Protein AF-A0A7C7YYB0-F1 (afdb_monomer_lite)

pLDDT: mean 71.69, std 11.34, range [43.62, 89.25]

Foldseek 3Di:
DVVVVVVVVVVVVCVVVVNDVVVVVVCVVVVVVCVVVVVVVCVVVVNPPCCCCVPVVSVVVVVVVVCVVVVVVVVVVVVVPDD

Sequence (83 aa):
VWIALIFGVIGFLARRHGFAVAPIAVGLILGEMVETNFQNSLKMFDGEWWQILTQPLAALFLLLAFLGLFSSPIANWFSRRRS

Secondary structure (DSSP, 8-state):
-HHHHHHHHHHHHHHHTT--HHHHHHHHHHHHHHHHHHHHHHHHTTT-TTHHHHSHHHHHHHHHHHHHHHHHHHHHHHHTT--

Radius of gyration: 19.37 Å; chains: 1; bounding box: 25×53×43 Å

Structure (mmCIF, N/CA/C/O backbone):
data_AF-A0A7C7YYB0-F1
#
_entry.id   AF-A0A7C7YYB0-F1
#
loop_
_atom_site.group_PDB
_atom_site.id
_atom_site.type_symbol
_atom_site.label_atom_id
_atom_site.label_alt_id
_atom_site.label_comp_id
_atom_site.label_asym_id
_atom_site.label_entity_id
_atom_site.label_seq_id
_atom_site.pdbx_PDB_ins_code
_atom_site.Cartn_x
_atom_site.Cartn_y
_atom_site.Cartn_z
_atom_site.occupancy
_atom_site.B_iso_or_equiv
_atom_site.auth_seq_id
_atom_site.auth_comp_id
_atom_site.auth_asym_id
_atom_site.auth_atom_id
_atom_site.pdbx_PDB_model_num
ATOM 1 N N . VAL A 1 1 ? 1.522 -22.474 -22.489 1.00 80.69 1 VAL A N 1
ATOM 2 C CA . VAL A 1 1 ? 1.464 -21.557 -23.658 1.00 80.69 1 VAL A CA 1
ATOM 3 C C . VAL A 1 1 ? 0.441 -20.441 -23.456 1.00 80.69 1 VAL A C 1
ATOM 5 O O . VAL A 1 1 ? 0.830 -19.286 -23.495 1.00 80.69 1 VAL A O 1
ATOM 8 N N . TRP A 1 2 ? -0.821 -20.750 -23.136 1.00 85.62 2 TRP A N 1
ATOM 9 C CA . TRP A 1 2 ? -1.875 -19.742 -22.911 1.00 85.62 2 TRP A CA 1
ATOM 10 C C . TRP A 1 2 ? -1.574 -18.712 -21.809 1.00 85.62 2 TRP A C 1
ATOM 12 O O . TRP A 1 2 ? -1.763 -17.521 -22.024 1.00 85.62 2 TRP A O 1
ATOM 22 N N . ILE A 1 3 ? -1.011 -19.141 -20.675 1.00 85.56 3 ILE A N 1
ATOM 23 C CA . ILE A 1 3 ? -0.565 -18.240 -19.596 1.00 85.56 3 ILE A CA 1
ATOM 24 C C . ILE A 1 3 ? 0.505 -17.251 -20.079 1.00 85.56 3 ILE A C 1
ATOM 26 O O . ILE A 1 3 ? 0.374 -16.057 -19.846 1.00 85.56 3 ILE A O 1
ATOM 30 N N . ALA A 1 4 ? 1.504 -17.701 -20.842 1.00 87.44 4 ALA A N 1
ATOM 31 C CA . ALA A 1 4 ? 2.539 -16.809 -21.372 1.00 87.44 4 ALA A CA 1
ATOM 32 C C . ALA A 1 4 ? 1.959 -15.739 -22.315 1.00 87.44 4 ALA A C 1
ATOM 34 O O . ALA A 1 4 ? 2.395 -14.591 -22.295 1.00 87.44 4 ALA A O 1
ATOM 35 N N . LEU A 1 5 ? 0.938 -16.102 -23.096 1.00 88.25 5 LEU A N 1
ATOM 36 C CA . LEU A 1 5 ? 0.250 -15.190 -24.010 1.00 88.25 5 LEU A CA 1
ATOM 37 C C . LEU A 1 5 ? -0.555 -14.133 -23.232 1.00 88.25 5 LEU A C 1
ATOM 39 O O . LEU A 1 5 ? -0.446 -12.944 -23.521 1.00 88.25 5 LEU A O 1
ATOM 43 N N . ILE A 1 6 ? -1.278 -14.545 -22.186 1.00 88.75 6 ILE A N 1
ATOM 44 C CA . ILE A 1 6 ? -2.048 -13.648 -21.307 1.00 88.75 6 ILE A CA 1
ATOM 45 C C . ILE A 1 6 ? -1.125 -12.669 -20.567 1.00 88.75 6 ILE A C 1
ATOM 47 O O . ILE A 1 6 ? -1.348 -11.460 -20.619 1.00 88.75 6 ILE A O 1
ATOM 51 N N . PHE A 1 7 ? -0.053 -13.157 -19.936 1.00 84.56 7 PHE A N 1
ATOM 52 C CA . PHE A 1 7 ? 0.916 -12.295 -19.247 1.00 84.56 7 PHE A CA 1
ATOM 53 C C . PHE A 1 7 ? 1.661 -11.361 -20.216 1.00 84.56 7 PHE A C 1
ATOM 55 O O . PHE A 1 7 ? 1.948 -10.218 -19.860 1.00 84.56 7 PHE A O 1
ATOM 62 N N . GLY A 1 8 ? 1.909 -11.796 -21.457 1.00 82.50 8 GLY A N 1
ATOM 63 C CA . GLY A 1 8 ? 2.458 -10.949 -22.518 1.00 82.50 8 GLY A CA 1
ATOM 64 C C . GLY A 1 8 ? 1.531 -9.790 -22.900 1.00 82.50 8 GLY A C 1
ATOM 65 O O . GLY A 1 8 ? 1.979 -8.646 -22.989 1.00 82.50 8 GLY A O 1
ATOM 66 N N . VAL A 1 9 ? 0.228 -10.055 -23.056 1.00 84.31 9 VAL A N 1
ATOM 67 C CA . VAL A 1 9 ? -0.782 -9.019 -23.340 1.00 84.31 9 VAL A CA 1
ATOM 68 C C . VAL A 1 9 ? -0.930 -8.055 -22.162 1.00 84.31 9 VAL A C 1
ATOM 70 O O . VAL A 1 9 ? -0.942 -6.844 -22.370 1.00 84.31 9 VAL A O 1
ATOM 73 N N . ILE A 1 10 ? -0.973 -8.561 -20.927 1.00 82.25 10 ILE A N 1
ATOM 74 C CA . ILE A 1 10 ? -1.050 -7.737 -19.709 1.00 82.25 10 ILE A CA 1
ATOM 75 C C . ILE A 1 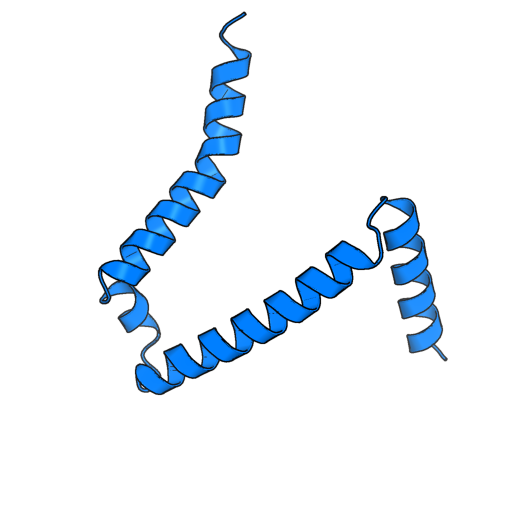10 ? 0.179 -6.825 -19.592 1.00 82.25 10 ILE A C 1
ATOM 77 O O . ILE A 1 10 ? 0.036 -5.624 -19.367 1.00 82.25 10 ILE A O 1
ATOM 81 N N . GLY A 1 11 ? 1.383 -7.363 -19.811 1.00 75.75 11 GLY A N 1
ATOM 82 C CA . GLY A 1 11 ? 2.624 -6.586 -19.794 1.00 75.75 11 GLY A CA 1
ATOM 83 C C . GLY A 1 11 ? 2.684 -5.519 -20.894 1.00 75.75 11 GLY A C 1
ATOM 84 O O . GLY A 1 11 ? 3.172 -4.411 -20.658 1.00 75.75 11 GLY A O 1
ATOM 85 N N . PHE A 1 12 ? 2.142 -5.813 -22.080 1.00 78.38 12 PHE A N 1
ATOM 86 C CA . PHE A 1 12 ? 2.015 -4.844 -23.171 1.00 78.38 12 PHE A CA 1
ATOM 87 C C . PHE A 1 12 ? 1.022 -3.720 -22.829 1.00 78.38 12 PHE A C 1
ATOM 89 O O . PHE A 1 12 ? 1.320 -2.542 -23.040 1.00 78.38 12 PHE A O 1
ATOM 96 N N . LEU A 1 13 ? -0.129 -4.063 -22.241 1.00 77.50 13 LEU A N 1
ATOM 97 C CA . LEU A 1 13 ? -1.157 -3.101 -21.838 1.00 77.50 13 LEU A CA 1
ATOM 98 C C . LEU A 1 13 ? -0.683 -2.189 -20.696 1.00 77.50 13 LEU A C 1
ATOM 100 O O . LEU A 1 13 ? -0.935 -0.982 -20.732 1.00 77.50 13 LEU A O 1
ATOM 104 N N . ALA A 1 14 ? 0.052 -2.750 -19.732 1.00 71.12 14 ALA A N 1
ATOM 105 C CA . ALA A 1 14 ? 0.676 -2.015 -18.636 1.00 71.12 14 ALA A CA 1
ATOM 106 C C . ALA A 1 14 ? 1.674 -0.971 -19.156 1.00 71.12 14 ALA A C 1
ATOM 108 O O . ALA A 1 14 ? 1.615 0.198 -18.773 1.00 71.12 14 ALA A O 1
ATOM 109 N N . ARG A 1 15 ? 2.523 -1.360 -20.118 1.00 68.31 15 ARG A N 1
ATOM 110 C CA . ARG A 1 15 ? 3.484 -0.449 -20.753 1.00 68.31 15 ARG A CA 1
ATOM 111 C C . ARG A 1 15 ? 2.788 0.646 -21.579 1.00 68.31 15 ARG A C 1
ATOM 113 O O . ARG A 1 15 ? 3.244 1.785 -21.578 1.00 68.31 15 ARG A O 1
ATOM 120 N N . ARG A 1 16 ? 1.664 0.329 -22.241 1.00 67.44 16 ARG A N 1
ATOM 121 C CA . ARG A 1 16 ? 0.841 1.277 -23.026 1.00 67.44 16 ARG A CA 1
ATOM 122 C C . ARG A 1 16 ? 0.187 2.363 -22.163 1.00 67.44 16 ARG A C 1
ATOM 124 O O . ARG A 1 16 ? 0.039 3.482 -22.639 1.00 67.44 16 ARG A O 1
ATOM 131 N N . HIS A 1 17 ? -0.182 2.049 -20.921 1.00 65.50 17 HIS A N 1
ATOM 132 C CA . HIS A 1 17 ? -0.813 2.993 -19.987 1.00 65.50 17 HIS A CA 1
ATOM 133 C C . HIS A 1 17 ? 0.199 3.822 -19.175 1.00 65.50 17 HIS A C 1
ATOM 135 O O . HIS A 1 17 ? -0.191 4.544 -18.263 1.00 65.50 17 HIS A O 1
ATOM 141 N N . GLY A 1 18 ? 1.499 3.734 -19.486 1.00 63.28 18 GLY A N 1
ATOM 142 C CA . GLY A 1 18 ? 2.541 4.483 -18.776 1.00 63.28 18 GLY A CA 1
ATOM 143 C C . GLY A 1 18 ? 2.827 3.964 -17.365 1.00 63.28 18 GLY A C 1
ATOM 144 O O . GLY A 1 18 ? 3.623 4.565 -16.643 1.00 63.28 18 GLY A O 1
ATOM 145 N N . PHE A 1 19 ? 2.230 2.835 -16.969 1.00 61.59 19 PHE A N 1
ATOM 146 C CA . PHE A 1 19 ? 2.586 2.165 -15.729 1.00 61.59 19 PHE A CA 1
ATOM 147 C C . PHE A 1 19 ? 3.961 1.533 -15.915 1.00 61.59 19 PHE A C 1
ATOM 149 O O . PHE A 1 19 ? 4.133 0.523 -16.601 1.00 61.59 19 PHE A O 1
ATOM 156 N N . ALA A 1 20 ? 4.968 2.168 -15.320 1.00 66.31 20 ALA A N 1
ATOM 157 C CA . ALA A 1 20 ? 6.285 1.573 -15.203 1.00 66.31 20 ALA A CA 1
ATOM 158 C C . ALA A 1 20 ? 6.184 0.230 -14.452 1.00 66.31 20 ALA A C 1
ATOM 160 O O . ALA A 1 20 ? 5.247 -0.026 -13.697 1.00 66.31 20 ALA A O 1
ATOM 161 N N . VAL A 1 21 ? 7.183 -0.633 -14.614 1.00 68.81 21 VAL A N 1
ATOM 162 C CA . VAL A 1 21 ? 7.270 -1.882 -13.834 1.00 68.81 21 VAL A CA 1
ATOM 163 C C . VAL A 1 21 ? 7.319 -1.585 -12.323 1.00 68.81 21 VAL A C 1
ATOM 165 O O . VAL A 1 21 ? 6.840 -2.377 -11.516 1.00 68.81 21 VAL A O 1
ATOM 168 N N . ALA A 1 22 ? 7.821 -0.404 -11.947 1.00 75.88 22 ALA A N 1
ATOM 169 C CA . ALA A 1 22 ? 7.941 0.059 -10.567 1.00 75.88 22 ALA A CA 1
ATOM 170 C C . ALA A 1 22 ? 6.610 0.075 -9.775 1.00 75.88 22 ALA A C 1
ATOM 172 O O . ALA A 1 22 ? 6.554 -0.609 -8.759 1.00 75.88 22 ALA A O 1
ATOM 173 N N . PRO A 1 23 ? 5.526 0.768 -10.187 1.00 78.06 23 PRO A N 1
ATOM 174 C CA . PRO A 1 23 ? 4.253 0.748 -9.458 1.00 78.06 23 PRO A CA 1
ATOM 175 C C . PRO A 1 23 ? 3.624 -0.645 -9.346 1.00 78.06 23 PRO A C 1
ATOM 177 O O . PRO A 1 23 ? 3.004 -0.939 -8.330 1.00 78.06 23 PRO A O 1
ATOM 180 N N . ILE A 1 24 ? 3.815 -1.521 -10.338 1.00 80.56 24 ILE A N 1
ATOM 181 C CA . ILE A 1 24 ? 3.337 -2.911 -10.262 1.00 80.56 24 ILE A CA 1
ATOM 182 C C . ILE A 1 24 ? 4.108 -3.681 -9.183 1.00 80.56 24 ILE A C 1
ATOM 184 O O . ILE A 1 24 ? 3.497 -4.352 -8.357 1.00 80.56 24 ILE A O 1
ATOM 188 N N . ALA A 1 25 ? 5.437 -3.547 -9.148 1.00 83.31 25 ALA A N 1
ATOM 189 C CA . ALA A 1 25 ? 6.270 -4.168 -8.120 1.00 83.31 25 ALA A CA 1
ATOM 190 C C . ALA A 1 25 ? 5.943 -3.634 -6.716 1.00 83.31 25 ALA A C 1
ATOM 192 O O . ALA A 1 25 ? 5.778 -4.415 -5.785 1.00 83.31 25 ALA A O 1
ATOM 193 N N . VAL A 1 26 ? 5.783 -2.315 -6.571 1.00 84.94 26 VAL A N 1
ATOM 194 C CA . VAL A 1 26 ? 5.401 -1.679 -5.301 1.00 84.94 26 VAL A CA 1
ATOM 195 C C . VAL A 1 26 ? 4.019 -2.148 -4.849 1.00 84.94 26 VAL A C 1
ATOM 197 O O . VAL A 1 26 ? 3.856 -2.491 -3.685 1.00 84.94 26 VAL A O 1
ATOM 200 N N . GLY A 1 27 ? 3.041 -2.226 -5.755 1.00 85.69 27 GLY A N 1
ATOM 201 C CA . GLY A 1 27 ? 1.708 -2.742 -5.445 1.00 85.69 27 GLY A CA 1
ATOM 202 C C . GLY A 1 27 ? 1.719 -4.206 -5.008 1.00 85.69 27 GLY A C 1
ATOM 203 O O . GLY A 1 27 ? 0.989 -4.565 -4.092 1.00 85.69 27 GLY A O 1
ATOM 204 N N . LEU A 1 28 ? 2.577 -5.036 -5.606 1.00 87.62 28 LEU A N 1
ATOM 205 C CA . LEU A 1 28 ? 2.723 -6.442 -5.227 1.00 87.62 28 LEU A CA 1
ATOM 206 C C . LEU A 1 28 ? 3.365 -6.596 -3.841 1.00 87.62 28 LEU A C 1
ATOM 208 O O . LEU A 1 28 ? 2.840 -7.328 -3.009 1.00 87.62 28 LEU A O 1
ATOM 212 N N . ILE A 1 29 ? 4.437 -5.846 -3.565 1.00 89.25 29 ILE A N 1
ATOM 213 C CA . ILE A 1 29 ? 5.095 -5.833 -2.248 1.00 89.25 29 ILE A CA 1
ATOM 214 C C . ILE A 1 29 ? 4.126 -5.331 -1.171 1.00 89.25 29 ILE A C 1
ATOM 216 O O . ILE A 1 29 ? 3.945 -5.977 -0.141 1.00 89.25 29 ILE A O 1
ATOM 220 N N . LEU A 1 30 ? 3.472 -4.191 -1.413 1.00 86.62 30 LEU A N 1
ATOM 221 C CA . LEU A 1 30 ? 2.486 -3.633 -0.487 1.00 86.62 30 LEU A CA 1
ATOM 222 C C . LEU A 1 30 ? 1.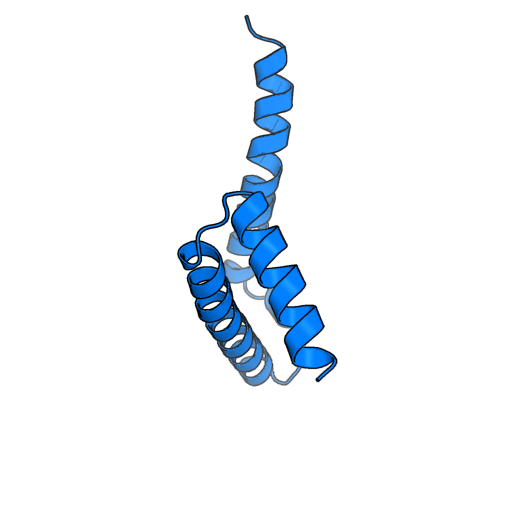295 -4.575 -0.305 1.00 86.62 30 LEU A C 1
ATOM 224 O O . LEU A 1 30 ? 0.787 -4.692 0.803 1.00 86.62 30 LEU A O 1
ATOM 228 N N . GLY A 1 31 ? 0.872 -5.266 -1.364 1.00 87.44 31 GLY A N 1
ATOM 229 C CA . GLY A 1 31 ? -0.188 -6.266 -1.312 1.00 87.44 31 GLY A CA 1
ATOM 230 C C . GLY A 1 31 ? 0.145 -7.415 -0.364 1.00 87.44 31 GLY A C 1
ATOM 231 O O . GLY A 1 31 ? -0.656 -7.719 0.516 1.00 87.44 31 GLY A O 1
ATOM 232 N N . GLU A 1 32 ? 1.341 -8.002 -0.472 1.00 86.88 32 GLU A N 1
ATOM 233 C CA . GLU A 1 32 ? 1.774 -9.058 0.457 1.00 86.88 32 GLU A CA 1
ATOM 234 C C . GLU A 1 32 ? 1.870 -8.561 1.902 1.00 86.88 32 GLU A C 1
ATOM 236 O O . GLU A 1 32 ? 1.490 -9.270 2.839 1.00 86.88 32 GLU A O 1
ATOM 241 N N . MET A 1 33 ? 2.328 -7.322 2.101 1.00 85.81 33 MET A N 1
ATOM 242 C CA . MET A 1 33 ? 2.337 -6.710 3.427 1.00 85.81 33 MET A CA 1
ATOM 243 C C . MET A 1 33 ? 0.918 -6.537 3.971 1.00 85.81 33 MET A C 1
ATOM 245 O O . MET A 1 33 ? 0.687 -6.817 5.146 1.00 85.81 33 MET A O 1
ATOM 249 N N . VAL A 1 34 ? -0.036 -6.095 3.150 1.00 84.50 34 VAL A N 1
ATOM 250 C CA . VAL A 1 34 ? -1.440 -5.948 3.554 1.00 84.50 34 VAL A CA 1
ATOM 251 C C . VAL A 1 34 ? -2.029 -7.300 3.932 1.00 84.50 34 VAL A C 1
ATOM 253 O O . VAL A 1 34 ? -2.589 -7.406 5.016 1.00 84.50 34 VAL A O 1
ATOM 256 N N . GLU A 1 35 ? -1.841 -8.334 3.113 1.00 84.19 35 GLU A N 1
ATOM 257 C CA . GLU A 1 35 ? -2.340 -9.686 3.387 1.00 84.19 35 GLU A CA 1
ATOM 258 C C . GLU A 1 35 ? -1.765 -10.244 4.694 1.00 84.19 35 GLU A C 1
ATOM 260 O O . GLU A 1 35 ? -2.493 -10.745 5.548 1.00 84.19 35 GLU A O 1
ATOM 265 N N . THR A 1 36 ? -0.459 -10.085 4.906 1.00 83.88 36 THR A N 1
ATOM 266 C CA . THR A 1 36 ? 0.204 -10.567 6.124 1.00 83.88 36 THR A CA 1
ATOM 267 C C . THR A 1 36 ? -0.290 -9.822 7.364 1.00 83.88 36 THR A C 1
ATOM 269 O O . THR A 1 36 ? -0.594 -10.439 8.384 1.00 83.88 36 THR A O 1
ATOM 272 N N . ASN A 1 37 ? -0.416 -8.493 7.294 1.00 79.88 37 ASN A N 1
ATOM 273 C CA . ASN A 1 37 ? -0.962 -7.694 8.394 1.00 79.88 37 ASN A CA 1
ATOM 274 C C . ASN A 1 37 ? -2.436 -8.014 8.651 1.00 79.88 37 ASN A C 1
ATOM 276 O O . ASN A 1 37 ? -2.872 -8.043 9.800 1.00 79.88 37 ASN A O 1
ATOM 280 N N . PHE A 1 38 ? -3.191 -8.292 7.594 1.00 77.06 38 PHE A N 1
ATOM 281 C CA . PHE A 1 38 ? -4.587 -8.671 7.673 1.00 77.06 38 PHE A CA 1
ATOM 282 C C . PHE A 1 38 ? -4.763 -1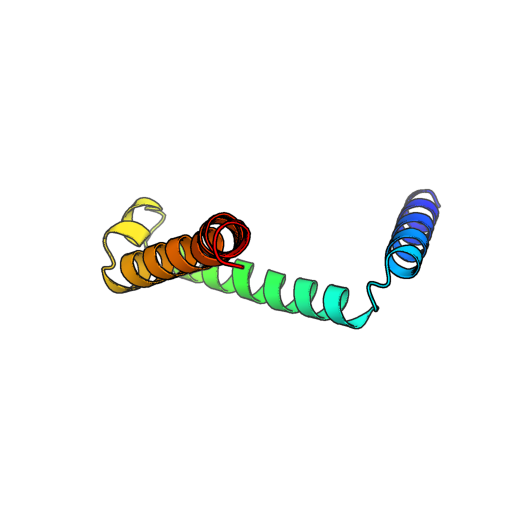0.030 8.364 1.00 77.06 38 PHE A C 1
ATOM 284 O O . PHE A 1 38 ? -5.512 -10.140 9.333 1.00 77.06 38 PHE A O 1
ATOM 291 N N . GLN A 1 39 ? -3.990 -11.040 7.963 1.00 78.44 39 GLN A N 1
ATOM 292 C CA . GLN A 1 39 ? -3.973 -12.345 8.623 1.00 78.44 39 GLN A CA 1
ATOM 293 C C . GLN A 1 39 ? -3.501 -12.264 10.079 1.00 78.44 39 GLN A C 1
ATOM 295 O O . GLN A 1 39 ? -4.077 -12.919 10.946 1.00 78.44 39 GLN A O 1
ATOM 300 N N . ASN A 1 40 ? -2.470 -11.466 10.366 1.00 74.69 40 ASN A N 1
ATOM 301 C CA . ASN A 1 40 ? -1.980 -11.266 11.732 1.00 74.69 40 ASN A CA 1
ATOM 302 C C . ASN A 1 40 ? -3.036 -10.594 12.613 1.00 74.69 40 ASN A C 1
ATOM 304 O O . ASN A 1 40 ? -3.249 -11.028 13.740 1.00 74.69 40 ASN A O 1
ATOM 308 N N . SER A 1 41 ? -3.731 -9.590 12.077 1.00 70.25 41 SER A N 1
ATOM 309 C CA . SER A 1 41 ? -4.868 -8.944 12.729 1.00 70.25 41 SER A CA 1
ATOM 310 C C . SER A 1 41 ? -5.969 -9.965 13.041 1.00 70.25 41 SER A C 1
ATOM 312 O O . SER A 1 41 ? -6.345 -10.124 14.197 1.00 70.25 41 SER A O 1
ATOM 314 N N . LEU A 1 42 ? -6.404 -10.761 12.057 1.00 69.56 42 LEU A N 1
ATOM 315 C CA . LEU A 1 42 ? -7.440 -11.786 12.253 1.00 69.56 42 LEU A CA 1
ATOM 316 C C . LEU A 1 42 ? -7.067 -12.854 13.289 1.00 69.56 42 LEU A C 1
ATOM 318 O O . LEU A 1 42 ? -7.922 -13.266 14.070 1.00 69.56 42 LEU A O 1
ATOM 322 N N . LYS A 1 43 ? -5.801 -13.287 13.313 1.00 68.56 43 LYS A N 1
ATOM 323 C CA . LYS A 1 43 ? -5.287 -14.214 14.333 1.00 68.56 43 LYS A CA 1
ATOM 324 C C . LYS A 1 43 ? -5.277 -13.588 15.726 1.00 68.56 43 LYS A C 1
ATOM 326 O O . LYS A 1 43 ? -5.486 -14.294 16.702 1.00 68.56 43 LYS A O 1
ATOM 331 N N . MET A 1 44 ? -5.032 -12.284 15.823 1.00 65.94 44 MET A N 1
ATOM 332 C CA . MET A 1 44 ? -5.001 -11.559 17.093 1.00 65.94 44 MET A CA 1
ATOM 333 C C . MET A 1 44 ? -6.406 -11.293 17.664 1.00 65.94 44 MET A C 1
ATOM 335 O O . MET A 1 44 ? -6.532 -11.071 18.864 1.00 65.94 44 MET A O 1
ATOM 339 N N . PHE A 1 45 ? -7.446 -11.346 16.825 1.00 64.69 45 PHE A N 1
ATOM 340 C CA . PHE A 1 45 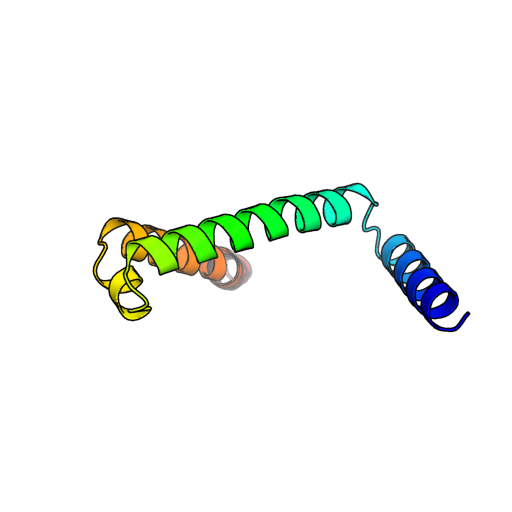? -8.855 -11.153 17.200 1.00 64.69 45 PHE A CA 1
ATOM 341 C C . PHE A 1 45 ? -9.679 -12.457 17.245 1.00 64.69 45 PHE A C 1
ATOM 343 O O . PHE A 1 45 ? -10.906 -12.394 17.216 1.00 64.69 45 PHE A O 1
ATOM 350 N N . ASP A 1 46 ? -9.037 -13.635 17.271 1.00 61.88 46 ASP A N 1
ATOM 351 C CA . ASP A 1 46 ? -9.707 -14.951 17.358 1.00 61.88 46 ASP A CA 1
ATOM 352 C C . ASP A 1 46 ? -10.843 -15.161 16.323 1.00 61.88 46 ASP A C 1
ATOM 354 O O . ASP A 1 46 ? -11.822 -15.865 16.560 1.00 61.88 46 ASP A O 1
ATOM 358 N N . GLY A 1 47 ? -10.720 -14.557 15.134 1.00 60.34 47 GLY A N 1
ATOM 359 C CA . GLY A 1 47 ? -11.698 -14.710 14.049 1.00 60.34 47 GLY A CA 1
ATOM 360 C C . GLY A 1 47 ? -12.923 -13.786 14.105 1.00 60.34 47 GLY A C 1
ATOM 361 O O . GLY A 1 47 ? -13.769 -13.876 13.216 1.00 60.34 47 GLY A O 1
ATOM 362 N N . GLU A 1 48 ? -13.012 -12.853 15.056 1.00 61.38 48 GLU A N 1
ATOM 363 C CA . GLU A 1 48 ? -14.101 -11.869 15.128 1.00 61.38 48 GLU A CA 1
ATOM 364 C C . GLU A 1 48 ? -13.759 -10.599 14.323 1.00 61.38 48 GLU A C 1
ATOM 366 O O . GLU A 1 48 ? -13.228 -9.615 14.837 1.00 61.38 48 GLU A O 1
ATOM 371 N N . TRP A 1 49 ? -14.100 -10.589 13.028 1.00 59.38 49 TRP A N 1
ATOM 372 C CA . TRP A 1 49 ? -13.860 -9.469 12.092 1.00 59.38 49 TRP A CA 1
ATOM 373 C C . TRP A 1 49 ? -14.461 -8.137 12.569 1.00 59.38 49 TRP A C 1
ATOM 375 O O . TRP A 1 49 ? -13.991 -7.058 12.205 1.00 59.38 49 TRP A O 1
ATOM 385 N N . TRP A 1 50 ? -15.494 -8.209 13.412 1.00 59.78 50 TRP A N 1
ATOM 386 C CA . TRP A 1 50 ? -16.160 -7.052 13.999 1.00 59.78 50 TRP A CA 1
ATOM 387 C C . TRP A 1 50 ? -15.293 -6.322 15.035 1.00 59.78 50 TRP A C 1
ATOM 389 O O . TRP A 1 50 ? -15.516 -5.139 15.298 1.00 59.78 50 TRP A O 1
ATOM 399 N N . GLN A 1 51 ? -14.261 -6.974 15.588 1.00 61.16 51 GLN A N 1
ATOM 400 C CA . 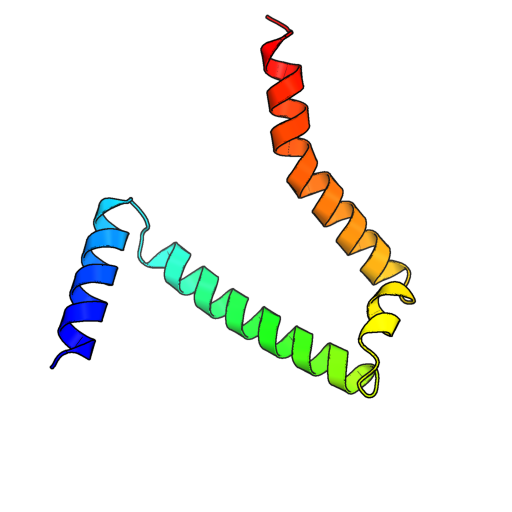GLN A 1 51 ? -13.434 -6.363 16.626 1.00 61.16 51 GLN A CA 1
ATOM 401 C C . GLN A 1 51 ? -12.475 -5.275 16.117 1.00 61.16 51 GLN A C 1
ATOM 403 O O . GLN A 1 51 ? -12.028 -4.430 16.902 1.00 61.16 51 GLN A O 1
ATOM 408 N N . ILE A 1 52 ? -12.234 -5.215 14.802 1.00 61.72 52 ILE A N 1
ATOM 409 C CA . ILE A 1 52 ? -11.490 -4.120 14.159 1.00 61.72 52 ILE A CA 1
ATOM 410 C C . ILE A 1 52 ? -12.202 -2.773 14.399 1.00 61.72 52 ILE A C 1
ATOM 412 O O . ILE A 1 52 ? -11.540 -1.754 14.576 1.00 61.72 52 ILE A O 1
ATOM 416 N N . LEU A 1 53 ? -13.541 -2.763 14.488 1.00 58.03 53 LEU A N 1
ATOM 417 C CA . LEU A 1 53 ? -14.333 -1.562 14.797 1.00 58.03 53 LEU A CA 1
ATOM 418 C C . LEU A 1 53 ? -14.332 -1.202 16.290 1.00 58.03 53 LEU A C 1
ATOM 420 O O . LEU A 1 53 ? -14.545 -0.041 16.630 1.00 58.03 53 LEU A O 1
ATOM 424 N N . THR A 1 54 ? -14.076 -2.160 17.188 1.00 60.62 54 THR A N 1
ATOM 425 C CA . THR A 1 54 ? -13.923 -1.875 18.628 1.00 60.62 54 THR A CA 1
ATOM 426 C C . THR A 1 54 ? -12.572 -1.276 18.982 1.00 60.62 54 THR A C 1
ATOM 428 O O . THR A 1 54 ? -12.468 -0.653 20.036 1.00 60.62 54 THR A O 1
ATOM 431 N N . GLN A 1 55 ? -11.539 -1.420 18.141 1.00 65.94 55 GLN A N 1
ATOM 432 C CA . GLN A 1 55 ? -10.286 -0.705 18.367 1.00 65.94 55 GLN A CA 1
ATOM 433 C C . GLN A 1 55 ? -10.432 0.762 17.932 1.00 65.94 55 GLN A C 1
ATOM 435 O O . GLN A 1 55 ? -10.481 1.045 16.731 1.00 65.94 55 GLN A O 1
ATOM 440 N N . PRO A 1 56 ? -10.436 1.725 18.878 1.00 61.50 56 PRO A N 1
ATOM 441 C CA . PRO A 1 56 ? -10.662 3.137 18.567 1.00 61.50 56 PRO A CA 1
ATOM 442 C C . PRO A 1 56 ? -9.602 3.705 17.613 1.00 61.50 56 PRO A C 1
ATOM 444 O O . PRO A 1 56 ? -9.888 4.626 16.852 1.00 61.50 56 PRO A O 1
ATOM 447 N N . LEU A 1 57 ? -8.393 3.131 17.605 1.00 68.94 57 LEU A N 1
ATOM 448 C CA . LEU A 1 57 ? -7.315 3.537 16.707 1.00 68.94 57 LEU A CA 1
ATOM 449 C C . LEU A 1 57 ? -7.546 3.058 15.263 1.00 68.94 57 LEU A C 1
ATOM 451 O O . LEU A 1 57 ? -7.395 3.845 14.334 1.00 68.94 57 LEU A O 1
ATOM 455 N N . ALA A 1 58 ? -7.973 1.807 15.063 1.00 68.38 58 ALA A N 1
ATOM 456 C CA . ALA A 1 58 ? -8.298 1.280 13.735 1.00 68.38 58 ALA A CA 1
ATOM 457 C C . ALA A 1 58 ? -9.512 2.001 13.128 1.00 68.38 58 ALA A C 1
ATOM 459 O O . ALA A 1 58 ? -9.481 2.384 11.959 1.00 68.38 58 ALA A O 1
ATOM 460 N N . ALA A 1 59 ? -10.537 2.276 13.942 1.00 70.25 59 ALA A N 1
ATOM 461 C CA . ALA A 1 59 ? -11.686 3.081 13.536 1.00 70.25 59 ALA A CA 1
ATOM 462 C C . ALA A 1 59 ? -11.277 4.513 13.140 1.00 70.25 59 ALA A C 1
ATOM 464 O O . ALA A 1 59 ? -11.731 5.011 12.112 1.00 70.25 59 ALA A O 1
ATOM 465 N N . LEU A 1 60 ? -10.372 5.153 13.895 1.00 76.19 60 LEU A N 1
ATOM 466 C CA . LEU A 1 60 ? -9.810 6.463 13.544 1.00 76.19 60 LEU A CA 1
ATOM 467 C C . LEU A 1 60 ? -9.064 6.433 12.207 1.00 76.19 60 LEU A C 1
ATOM 469 O O . LEU A 1 60 ? -9.301 7.297 11.367 1.00 76.19 60 LEU A O 1
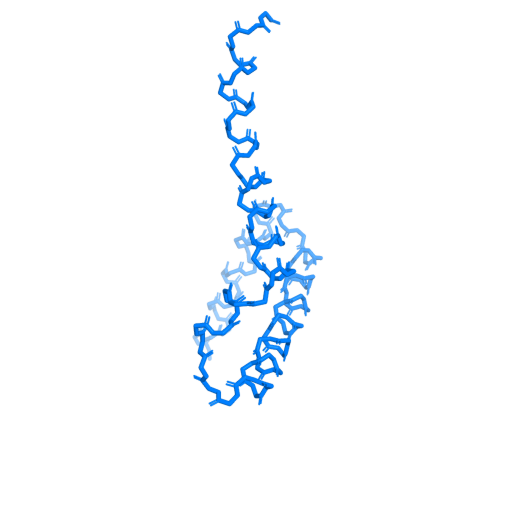ATOM 473 N N . PHE A 1 61 ? -8.196 5.445 11.980 1.00 73.81 61 PHE A N 1
ATOM 474 C CA . PHE A 1 61 ? -7.458 5.318 10.719 1.00 73.81 61 PHE A CA 1
ATOM 475 C C . PHE A 1 61 ? -8.374 5.014 9.530 1.00 73.81 61 PHE A C 1
ATOM 477 O O . PHE A 1 61 ? -8.174 5.588 8.463 1.00 73.81 61 PHE A O 1
ATOM 484 N N . LEU A 1 62 ? -9.400 4.176 9.702 1.00 74.38 62 LEU A N 1
ATOM 485 C CA . LEU A 1 62 ? -10.409 3.926 8.669 1.00 74.38 62 LEU A CA 1
ATOM 486 C C . LEU A 1 62 ? -11.223 5.182 8.359 1.00 74.38 62 LEU A C 1
ATOM 488 O O . LEU A 1 62 ? -11.456 5.486 7.192 1.00 74.38 62 LEU A O 1
ATOM 492 N N . LEU A 1 63 ? -11.609 5.942 9.385 1.00 79.12 63 LEU A N 1
ATOM 493 C CA . LEU A 1 63 ? -12.327 7.202 9.220 1.00 79.12 63 LEU A CA 1
ATOM 494 C C . LEU A 1 63 ? -11.444 8.243 8.520 1.00 79.12 63 LEU A C 1
ATOM 496 O O . LEU A 1 63 ? -11.906 8.902 7.593 1.00 79.12 63 LEU A O 1
ATOM 500 N N . LEU A 1 64 ? -10.163 8.349 8.881 1.00 76.19 64 LEU A N 1
ATOM 501 C CA . LEU A 1 64 ? -9.193 9.215 8.204 1.00 76.19 64 LEU A CA 1
ATOM 502 C C . LEU A 1 64 ? -8.927 8.780 6.761 1.00 76.19 64 LEU A C 1
ATOM 504 O O . LEU A 1 64 ? -8.856 9.634 5.882 1.00 76.19 64 LEU A O 1
ATOM 508 N N . ALA A 1 65 ? -8.812 7.478 6.493 1.00 78.00 65 ALA A N 1
ATOM 509 C CA . ALA A 1 65 ? -8.659 6.947 5.142 1.00 78.00 65 ALA A CA 1
ATOM 510 C C . ALA A 1 65 ? -9.900 7.243 4.292 1.00 78.00 65 ALA A C 1
ATOM 512 O O . ALA A 1 65 ? -9.772 7.663 3.145 1.00 78.00 65 ALA A O 1
ATOM 513 N N . PHE A 1 66 ? -11.094 7.100 4.870 1.00 78.88 66 PHE A N 1
ATOM 514 C CA . PHE A 1 66 ? -12.352 7.456 4.225 1.00 78.88 66 PHE A CA 1
ATOM 515 C C . PHE A 1 66 ? -12.410 8.961 3.942 1.00 78.88 66 PHE A C 1
ATOM 517 O O . PHE A 1 66 ? -12.598 9.366 2.799 1.00 78.88 66 PHE A O 1
ATOM 524 N N . LEU A 1 67 ? -12.146 9.809 4.939 1.00 77.56 67 LEU A N 1
ATOM 525 C CA . LEU A 1 67 ? -12.080 11.257 4.744 1.00 77.56 67 LEU A CA 1
ATOM 526 C C . LEU A 1 67 ? -11.024 11.644 3.707 1.00 77.56 67 LEU A C 1
ATOM 528 O O . LEU A 1 67 ? -11.301 12.499 2.882 1.00 77.56 67 LEU A O 1
ATOM 532 N N . GLY A 1 68 ? -9.857 11.003 3.686 1.00 76.12 68 GLY A N 1
ATOM 533 C CA . GLY A 1 68 ? -8.810 11.226 2.690 1.00 76.12 68 GLY A CA 1
ATOM 534 C C . GLY A 1 68 ? -9.255 10.852 1.276 1.00 76.12 68 GLY A C 1
ATOM 535 O O . GLY A 1 68 ? -9.161 11.677 0.365 1.00 76.12 68 GLY A O 1
ATOM 536 N N . LEU A 1 69 ? -9.814 9.651 1.101 1.00 73.00 69 LEU A N 1
ATOM 537 C CA . LEU A 1 69 ? -10.315 9.159 -0.184 1.00 73.00 69 LEU A CA 1
ATOM 538 C C . LEU A 1 69 ? -11.449 10.038 -0.728 1.00 73.00 69 LEU A C 1
ATOM 540 O O . LEU A 1 69 ? -11.494 10.305 -1.925 1.00 73.00 69 LEU A O 1
ATOM 544 N N . PHE A 1 70 ? -12.336 10.519 0.149 1.00 67.38 70 PHE A N 1
ATOM 545 C CA . PHE A 1 70 ? -13.442 11.402 -0.216 1.00 67.38 70 PHE A CA 1
ATOM 546 C C . PHE A 1 70 ? -13.049 12.882 -0.267 1.00 67.38 70 PHE A C 1
ATOM 548 O O . PHE A 1 70 ? -13.705 13.644 -0.973 1.00 67.38 70 PHE A O 1
ATOM 555 N N . SER A 1 71 ? -11.960 13.300 0.385 1.00 62.53 71 SER A N 1
ATOM 556 C CA . SER A 1 71 ? -11.492 14.692 0.365 1.00 62.53 71 SER A CA 1
ATOM 557 C C . SER A 1 71 ? -11.070 15.125 -1.029 1.00 62.53 71 SER A C 1
ATOM 559 O O . SER A 1 71 ? -11.404 16.229 -1.433 1.00 62.53 71 SER A O 1
ATOM 561 N N . SER A 1 72 ? -10.407 14.262 -1.802 1.00 59.81 72 SER A N 1
ATOM 562 C CA . SER A 1 72 ? -9.973 14.592 -3.163 1.00 59.81 72 SER A CA 1
ATOM 563 C C . SER A 1 72 ? -11.154 14.830 -4.126 1.00 59.81 72 SER A C 1
ATOM 565 O O . SER A 1 72 ? -11.176 15.876 -4.779 1.00 59.81 72 SER A O 1
ATOM 567 N N . PRO A 1 73 ? -12.191 13.968 -4.197 1.00 64.31 73 PRO A N 1
ATOM 568 C CA . PRO A 1 73 ? -13.377 14.245 -5.002 1.00 64.31 73 PRO A CA 1
ATOM 569 C C . PRO A 1 73 ? -14.264 15.366 -4.430 1.00 64.31 73 PRO A C 1
ATOM 571 O O . PRO A 1 73 ? -14.760 16.164 -5.224 1.00 64.31 73 PRO A O 1
ATOM 574 N N . ILE A 1 74 ? -14.426 15.511 -3.101 1.00 58.06 74 ILE A N 1
ATOM 575 C CA . ILE A 1 74 ? -15.184 16.638 -2.507 1.00 58.06 74 ILE A CA 1
ATOM 576 C C . ILE A 1 74 ? -14.478 17.980 -2.750 1.00 58.06 74 ILE A C 1
ATOM 578 O O . ILE A 1 74 ? -15.127 18.952 -3.138 1.00 58.06 74 ILE A O 1
ATOM 582 N N . ALA A 1 75 ? -13.156 18.047 -2.575 1.00 56.75 75 ALA A N 1
ATOM 583 C CA . ALA A 1 75 ? -12.377 19.264 -2.780 1.00 56.75 75 ALA A CA 1
ATOM 584 C C . ALA A 1 75 ? -12.291 19.630 -4.266 1.00 56.75 75 ALA A C 1
ATOM 586 O O . ALA A 1 75 ? -12.421 20.803 -4.601 1.00 56.75 75 ALA A O 1
ATOM 587 N N . ASN A 1 76 ? -12.176 18.651 -5.173 1.00 53.28 76 ASN A N 1
ATOM 588 C CA . ASN A 1 76 ? -12.231 18.904 -6.617 1.00 53.28 76 ASN A CA 1
ATOM 589 C C . ASN A 1 76 ? -13.635 19.305 -7.101 1.00 53.28 76 ASN A C 1
ATOM 591 O O . ASN A 1 76 ? -13.757 20.075 -8.055 1.00 53.28 76 ASN A O 1
ATOM 595 N N . TRP A 1 77 ? -14.699 18.834 -6.443 1.00 52.09 77 TRP A N 1
ATOM 596 C CA . TRP A 1 77 ? -16.065 19.295 -6.706 1.00 52.09 77 TRP A CA 1
ATOM 597 C C . TRP A 1 77 ? -16.282 20.740 -6.225 1.00 52.09 77 TRP A C 1
ATOM 599 O O . TRP A 1 77 ? -16.921 21.530 -6.922 1.00 52.09 77 TRP A O 1
ATOM 609 N N . PHE A 1 78 ? -15.676 21.127 -5.096 1.00 54.84 78 PHE A N 1
ATOM 610 C CA . PHE A 1 78 ? -15.754 22.492 -4.563 1.00 54.84 78 PHE A CA 1
ATOM 611 C C . PHE A 1 78 ? -14.815 23.483 -5.284 1.00 54.84 78 PHE A C 1
ATOM 613 O O . PHE A 1 78 ? -15.192 24.630 -5.526 1.00 54.84 78 PHE A O 1
ATOM 620 N N . SER A 1 79 ? -13.628 23.044 -5.716 1.00 52.41 79 SER A N 1
ATOM 621 C CA . SER A 1 79 ? -12.644 23.875 -6.431 1.00 52.41 79 SER A CA 1
ATOM 622 C C . SER A 1 79 ? -13.015 24.155 -7.889 1.00 52.41 79 SER A C 1
ATOM 624 O O . SER A 1 79 ? -12.431 25.043 -8.498 1.00 52.41 79 SER A O 1
ATOM 626 N N . ARG A 1 80 ? -14.016 23.471 -8.459 1.00 52.47 80 ARG A N 1
ATOM 627 C CA . ARG A 1 80 ? -14.596 23.852 -9.761 1.00 52.47 80 ARG A CA 1
ATOM 628 C C . ARG A 1 80 ? -15.578 25.028 -9.674 1.00 52.47 80 ARG A C 1
ATOM 630 O O . ARG A 1 80 ? -16.086 25.457 -10.704 1.00 52.47 80 ARG A O 1
ATOM 637 N N . ARG A 1 81 ? -15.866 25.552 -8.472 1.00 52.91 81 ARG A N 1
ATOM 638 C CA . ARG A 1 81 ? -16.775 26.697 -8.267 1.00 52.91 81 ARG A CA 1
ATOM 639 C C . ARG A 1 81 ? -16.126 27.949 -7.664 1.00 52.91 81 ARG A C 1
ATOM 641 O O . ARG A 1 81 ? -16.847 28.900 -7.372 1.00 52.91 81 ARG A O 1
ATOM 648 N N . ARG A 1 82 ? -14.801 28.011 -7.516 1.00 49.72 82 ARG A N 1
ATOM 649 C CA . ARG A 1 82 ? -14.101 29.263 -7.175 1.00 49.72 82 ARG A CA 1
ATOM 650 C C . ARG A 1 82 ? -12.926 29.502 -8.125 1.00 49.72 82 ARG A C 1
ATOM 652 O O . ARG A 1 82 ? -11.851 28.978 -7.881 1.00 49.72 82 ARG A O 1
ATOM 659 N N . SER A 1 83 ? -13.253 30.274 -9.171 1.00 43.62 83 SER A N 1
ATOM 660 C CA . SER A 1 83 ? -12.431 31.004 -10.159 1.00 43.62 83 SER A CA 1
ATOM 661 C C . SER A 1 83 ? -11.172 30.328 -10.689 1.00 43.62 83 SER A C 1
ATOM 663 O O . SER A 1 83 ? -10.160 30.318 -9.955 1.00 43.62 83 SER A O 1
#